Protein AF-A0A0K0GNF6-F1 (afdb_monomer_lite)

Radius of gyration: 15.08 Å; chains: 1; bounding box: 51×33×24 Å

pLDDT: mean 71.04, std 12.1, range [44.12, 83.31]

Structure (mmCIF, N/CA/C/O backbone):
data_AF-A0A0K0GNF6-F1
#
_entry.id   AF-A0A0K0GNF6-F1
#
loop_
_atom_site.group_PDB
_atom_site.id
_atom_site.type_symbol
_atom_site.label_atom_id
_atom_site.label_alt_id
_atom_site.label_comp_id
_atom_site.label_asym_id
_atom_site.label_entity_id
_atom_site.label_seq_id
_atom_site.pdbx_PDB_ins_code
_atom_site.Cartn_x
_atom_site.Cartn_y
_atom_site.Cartn_z
_atom_site.occupancy
_atom_site.B_iso_or_equiv
_atom_site.auth_seq_id
_atom_site.auth_comp_id
_atom_site.auth_asym_id
_atom_site.auth_atom_id
_atom_site.pdbx_PDB_model_num
ATOM 1 N N . MET A 1 1 ? 41.124 -2.355 4.984 1.00 44.38 1 MET A N 1
ATOM 2 C CA . MET A 1 1 ? 40.224 -2.001 3.869 1.00 44.38 1 MET A CA 1
ATOM 3 C C . MET A 1 1 ? 38.911 -2.720 4.148 1.00 44.38 1 MET A C 1
ATOM 5 O O . MET A 1 1 ? 38.889 -3.938 4.078 1.00 44.38 1 MET A O 1
ATOM 9 N N . VAL A 1 2 ? 37.906 -2.003 4.658 1.00 44.12 2 VAL A N 1
ATOM 10 C CA . VAL A 1 2 ? 36.583 -2.555 4.998 1.00 44.12 2 VAL A CA 1
ATOM 11 C C . VAL A 1 2 ? 35.719 -2.428 3.753 1.00 44.12 2 VAL A C 1
ATOM 13 O O . VAL A 1 2 ? 35.501 -1.321 3.274 1.00 44.12 2 VAL A O 1
ATOM 16 N N . THR A 1 3 ? 35.277 -3.555 3.211 1.00 48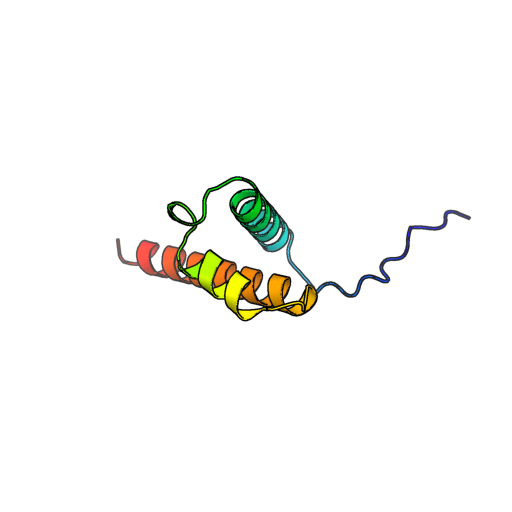.25 3 THR A N 1
ATOM 17 C CA . THR A 1 3 ? 34.212 -3.606 2.211 1.00 48.25 3 THR A CA 1
ATOM 18 C C . THR A 1 3 ? 32.897 -3.356 2.940 1.00 48.25 3 THR A C 1
ATOM 20 O O . THR A 1 3 ? 32.366 -4.257 3.589 1.00 48.25 3 THR A O 1
ATOM 23 N N . THR A 1 4 ? 32.407 -2.117 2.908 1.00 60.12 4 THR A N 1
ATOM 24 C CA . THR A 1 4 ? 30.997 -1.838 3.194 1.00 60.12 4 THR A CA 1
ATOM 25 C C . THR A 1 4 ? 30.162 -2.614 2.178 1.00 60.12 4 THR A C 1
ATOM 27 O O . THR A 1 4 ? 30.502 -2.565 0.993 1.00 60.12 4 THR A O 1
ATOM 30 N N . PRO A 1 5 ? 29.144 -3.378 2.607 1.00 52.44 5 PRO A N 1
ATOM 31 C CA . PRO A 1 5 ? 28.296 -4.101 1.677 1.00 52.44 5 PRO A CA 1
ATOM 32 C C . PRO A 1 5 ? 27.572 -3.074 0.811 1.00 52.44 5 PRO A C 1
ATOM 34 O O . PRO A 1 5 ? 26.778 -2.296 1.324 1.00 52.44 5 PRO A O 1
ATOM 37 N N . ASP A 1 6 ? 27.957 -3.037 -0.460 1.00 48.97 6 ASP A N 1
ATOM 38 C CA . ASP A 1 6 ? 27.061 -2.943 -1.607 1.00 48.97 6 ASP A CA 1
ATOM 39 C C . ASP A 1 6 ? 25.734 -2.222 -1.294 1.00 48.97 6 ASP A C 1
ATOM 41 O O . ASP A 1 6 ? 24.691 -2.832 -1.069 1.00 48.97 6 ASP A O 1
ATOM 45 N N . ASP A 1 7 ? 25.791 -0.888 -1.302 1.00 49.81 7 ASP A N 1
ATOM 46 C CA . ASP A 1 7 ? 24.639 0.013 -1.466 1.00 49.81 7 ASP A CA 1
ATOM 47 C C . ASP A 1 7 ? 24.083 -0.070 -2.914 1.00 49.81 7 ASP A C 1
ATOM 49 O O . ASP A 1 7 ? 23.476 0.863 -3.431 1.00 49.81 7 ASP A O 1
ATOM 53 N N . ASP A 1 8 ? 24.301 -1.196 -3.601 1.00 48.78 8 ASP A N 1
ATOM 54 C CA . ASP A 1 8 ? 23.882 -1.472 -4.980 1.00 48.78 8 ASP A CA 1
ATOM 55 C C . ASP A 1 8 ? 22.490 -2.124 -5.024 1.00 48.78 8 ASP A C 1
ATOM 57 O O . ASP A 1 8 ? 22.078 -2.746 -6.001 1.00 48.78 8 ASP A O 1
ATOM 61 N N . ASN A 1 9 ? 21.703 -1.935 -3.961 1.00 51.19 9 ASN A N 1
ATOM 62 C CA . ASN A 1 9 ? 20.261 -1.947 -4.113 1.00 51.19 9 ASN A CA 1
ATOM 63 C C . ASN A 1 9 ? 19.815 -0.493 -4.307 1.00 51.19 9 ASN A C 1
ATOM 65 O O . ASN A 1 9 ? 19.676 0.216 -3.306 1.00 51.19 9 ASN A O 1
ATOM 69 N N . PRO A 1 10 ? 19.537 -0.036 -5.545 1.00 50.47 10 PRO A N 1
ATOM 70 C CA . PRO A 1 10 ? 18.872 1.236 -5.792 1.00 50.47 10 PRO A CA 1
ATOM 71 C C . PRO A 1 10 ? 17.401 1.103 -5.375 1.00 50.47 10 PRO A C 1
ATOM 73 O O . PRO A 1 10 ? 16.473 1.190 -6.179 1.00 50.47 10 PRO A O 1
ATOM 76 N N . GLY A 1 11 ? 17.170 0.843 -4.091 1.00 53.28 11 GLY A N 1
ATOM 77 C CA . GLY A 1 11 ? 15.881 1.086 -3.487 1.00 53.28 11 GLY A CA 1
ATOM 78 C C . GLY A 1 11 ? 15.564 2.570 -3.670 1.00 53.28 11 GLY A C 1
ATOM 79 O O . GLY A 1 11 ? 16.475 3.400 -3.586 1.00 53.28 11 GLY A O 1
ATOM 80 N N . PRO A 1 12 ? 14.302 2.931 -3.951 1.00 56.28 12 PRO A N 1
ATOM 81 C CA . PRO A 1 12 ? 13.914 4.333 -4.024 1.00 56.28 12 PRO A CA 1
ATOM 82 C C . PRO A 1 12 ? 14.400 5.053 -2.760 1.00 56.28 12 PRO A C 1
ATOM 84 O O . PRO A 1 12 ? 14.351 4.481 -1.671 1.00 56.28 12 PRO A O 1
ATOM 87 N N . ALA A 1 13 ? 14.896 6.287 -2.899 1.00 62.22 13 ALA A N 1
ATOM 88 C CA . ALA A 1 13 ? 15.318 7.088 -1.755 1.00 62.22 13 ALA A CA 1
ATOM 89 C C . ALA A 1 13 ? 14.124 7.248 -0.793 1.00 62.22 13 ALA A C 1
ATOM 91 O O . ALA A 1 13 ? 13.196 8.012 -1.059 1.00 62.22 13 ALA A O 1
ATOM 92 N N . MET A 1 14 ? 14.125 6.461 0.283 1.00 66.69 14 MET A N 1
ATOM 93 C CA . MET A 1 14 ? 13.060 6.389 1.280 1.00 66.69 14 MET A CA 1
ATOM 94 C C . MET A 1 14 ? 13.569 6.968 2.588 1.00 66.69 14 MET A C 1
ATOM 96 O O . MET A 1 14 ? 14.617 6.562 3.093 1.00 66.69 14 MET A O 1
ATOM 100 N N . ASN A 1 15 ? 12.796 7.876 3.171 1.00 77.56 15 ASN A N 1
ATOM 101 C CA . ASN A 1 15 ? 13.064 8.372 4.511 1.00 77.56 15 ASN A CA 1
ATOM 102 C C . ASN A 1 15 ? 12.828 7.263 5.548 1.00 77.56 15 ASN A C 1
ATOM 104 O O . ASN A 1 15 ? 12.005 6.370 5.342 1.00 77.56 15 ASN A O 1
ATOM 108 N N . GLU A 1 16 ? 13.491 7.354 6.703 1.00 72.62 16 GLU A N 1
ATOM 109 C CA . GLU A 1 16 ? 13.365 6.390 7.812 1.00 72.62 16 GLU A CA 1
ATOM 110 C C . GLU A 1 16 ? 11.893 6.095 8.168 1.00 72.62 16 GLU A C 1
ATOM 112 O O . GLU A 1 16 ? 11.488 4.939 8.291 1.00 72.62 16 GLU A O 1
ATOM 117 N N . GLY A 1 17 ? 11.057 7.138 8.255 1.00 70.81 17 GLY A N 1
ATOM 118 C CA . GLY A 1 17 ? 9.628 6.999 8.553 1.00 70.81 17 GLY A CA 1
ATOM 119 C C . GLY A 1 17 ? 8.851 6.218 7.486 1.00 70.81 17 GLY A C 1
ATOM 120 O O . GLY A 1 17 ? 7.972 5.424 7.816 1.00 70.81 17 GLY A O 1
ATOM 121 N N . GLU A 1 18 ? 9.217 6.380 6.216 1.00 71.31 18 GLU A N 1
ATOM 122 C CA . GLU A 1 18 ? 8.614 5.658 5.088 1.00 71.31 18 GLU A CA 1
ATOM 123 C C . GLU A 1 18 ? 9.069 4.200 5.068 1.00 71.31 18 GLU A C 1
ATOM 125 O O . GLU A 1 18 ? 8.279 3.300 4.793 1.00 71.31 18 GLU A O 1
ATOM 130 N N . ARG A 1 19 ? 10.329 3.959 5.439 1.00 75.69 19 ARG A N 1
ATOM 131 C CA . ARG A 1 19 ? 10.907 2.625 5.608 1.00 75.69 19 ARG A CA 1
ATOM 132 C C . ARG A 1 19 ? 10.205 1.840 6.716 1.00 75.69 19 ARG A C 1
ATOM 134 O O . ARG A 1 19 ? 9.846 0.683 6.514 1.00 75.69 19 ARG A O 1
ATOM 141 N N . ILE A 1 20 ? 9.960 2.473 7.864 1.00 78.19 20 ILE A N 1
ATOM 142 C CA . ILE A 1 20 ? 9.234 1.865 8.989 1.00 78.19 20 ILE A CA 1
ATOM 143 C C . ILE A 1 20 ? 7.772 1.595 8.613 1.00 78.19 20 ILE A C 1
ATOM 145 O O . ILE A 1 20 ? 7.246 0.532 8.948 1.00 78.19 20 ILE A O 1
ATOM 149 N N . ALA A 1 21 ? 7.113 2.530 7.921 1.00 77.19 21 ALA A N 1
ATOM 150 C CA . ALA A 1 21 ? 5.745 2.342 7.444 1.00 77.19 21 ALA A CA 1
ATOM 151 C C . ALA A 1 21 ? 5.654 1.157 6.471 1.00 77.19 21 ALA A C 1
ATOM 153 O O . ALA A 1 21 ? 4.855 0.251 6.698 1.00 77.19 21 ALA A O 1
ATOM 154 N N . LEU A 1 22 ? 6.552 1.101 5.481 1.00 79.81 22 LEU A N 1
ATOM 155 C CA . LEU A 1 22 ? 6.642 -0.011 4.537 1.00 79.81 22 LEU A CA 1
ATOM 156 C C . LEU A 1 22 ? 6.889 -1.347 5.250 1.00 79.81 22 LEU A C 1
ATOM 158 O O . LEU A 1 22 ? 6.243 -2.341 4.931 1.00 79.81 22 LEU A O 1
ATOM 162 N N . ALA A 1 23 ? 7.805 -1.394 6.218 1.00 82.25 23 ALA A N 1
ATOM 163 C CA . ALA A 1 23 ? 8.099 -2.621 6.955 1.00 82.25 23 ALA A CA 1
ATOM 164 C C . ALA A 1 23 ? 6.874 -3.133 7.730 1.00 82.25 23 ALA A C 1
ATOM 166 O O . ALA A 1 23 ? 6.593 -4.331 7.718 1.00 82.25 23 ALA A O 1
ATOM 167 N N . LYS A 1 24 ? 6.112 -2.232 8.364 1.00 81.12 24 LYS A N 1
ATOM 168 C CA . LYS A 1 24 ? 4.849 -2.581 9.032 1.00 81.12 24 LYS A CA 1
ATOM 169 C C . LYS A 1 24 ? 3.808 -3.071 8.039 1.00 81.12 24 LYS A C 1
ATOM 171 O O . LYS A 1 24 ? 3.138 -4.061 8.298 1.00 81.12 24 LYS A O 1
ATOM 176 N N . ASP A 1 25 ? 3.687 -2.393 6.909 1.00 80.00 25 ASP A N 1
ATOM 177 C CA . ASP A 1 25 ? 2.760 -2.741 5.843 1.00 80.00 25 ASP A CA 1
ATOM 178 C C . ASP A 1 25 ? 3.051 -4.131 5.257 1.00 80.00 25 ASP A C 1
ATOM 180 O O . ASP A 1 25 ? 2.138 -4.946 5.136 1.00 80.00 25 ASP A O 1
ATOM 184 N N . LEU A 1 26 ? 4.323 -4.449 4.995 1.00 82.00 26 LEU A N 1
ATOM 185 C CA . LEU A 1 26 ? 4.772 -5.780 4.573 1.00 82.00 26 LEU A CA 1
ATOM 186 C C . LEU A 1 26 ? 4.524 -6.838 5.653 1.00 82.00 26 LEU A C 1
ATOM 188 O O . LEU A 1 26 ? 4.017 -7.918 5.354 1.00 82.00 26 LEU A O 1
ATOM 192 N N . MET A 1 27 ? 4.834 -6.525 6.913 1.00 83.31 27 MET A N 1
ATOM 193 C CA . MET A 1 27 ? 4.563 -7.418 8.038 1.00 83.31 27 MET A CA 1
ATOM 194 C C . MET A 1 27 ? 3.068 -7.718 8.145 1.00 83.31 27 MET A C 1
ATOM 196 O O . MET A 1 27 ? 2.687 -8.878 8.287 1.00 83.31 27 MET A O 1
ATOM 200 N N . HIS A 1 28 ? 2.208 -6.706 8.043 1.00 81.81 28 HIS A N 1
ATOM 201 C CA . HIS A 1 28 ? 0.762 -6.891 8.033 1.00 81.81 28 HIS A CA 1
ATOM 202 C C . HIS A 1 28 ? 0.332 -7.774 6.865 1.00 81.81 28 HIS A C 1
ATOM 204 O O . HIS A 1 28 ? -0.434 -8.703 7.084 1.00 81.81 28 HIS A O 1
ATOM 210 N N . LEU A 1 29 ? 0.885 -7.562 5.669 1.00 79.44 29 LEU A N 1
ATOM 211 C CA . LEU A 1 29 ? 0.605 -8.376 4.483 1.00 79.44 29 LEU A CA 1
ATOM 212 C C . LEU A 1 29 ? 0.941 -9.861 4.677 1.00 79.44 29 LEU A C 1
ATOM 214 O O . LEU A 1 29 ? 0.219 -10.719 4.180 1.00 79.44 29 LEU A O 1
ATOM 218 N N . MET A 1 30 ? 2.010 -10.164 5.418 1.00 78.31 30 MET A N 1
ATOM 219 C CA . MET A 1 30 ? 2.432 -11.538 5.719 1.00 78.31 30 MET A CA 1
ATOM 220 C C . MET A 1 30 ? 1.703 -12.169 6.914 1.00 78.31 30 MET A C 1
ATO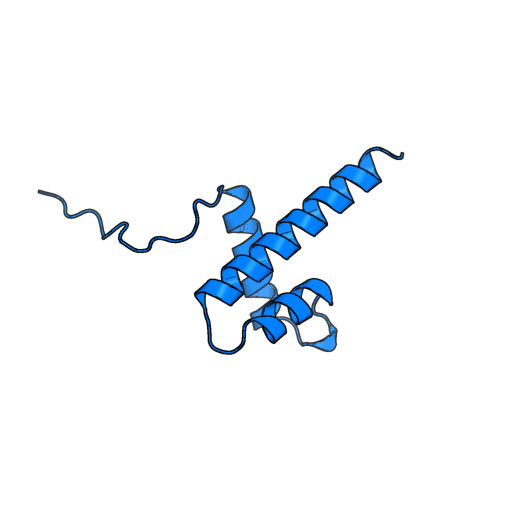M 222 O O . MET A 1 30 ? 1.646 -13.393 7.011 1.00 78.31 30 MET A O 1
ATOM 226 N N . THR A 1 31 ? 1.199 -11.363 7.853 1.00 81.00 31 THR A N 1
ATOM 227 C CA . THR A 1 31 ? 0.675 -11.845 9.148 1.00 81.00 31 THR A CA 1
ATOM 228 C C . THR A 1 31 ? -0.842 -11.774 9.271 1.00 81.00 31 THR A C 1
ATOM 230 O O . THR A 1 31 ? -1.428 -12.554 10.021 1.00 81.00 31 THR A O 1
ATOM 233 N N . LEU A 1 32 ? -1.491 -10.849 8.566 1.00 80.50 32 LEU A N 1
ATOM 234 C CA . LEU A 1 32 ? -2.937 -10.685 8.587 1.00 80.50 32 LEU A CA 1
ATOM 235 C C . LEU A 1 32 ? -3.570 -11.462 7.439 1.00 80.50 32 LEU A C 1
ATOM 237 O O . LEU A 1 32 ? -3.108 -11.437 6.300 1.00 80.50 32 LEU A O 1
ATOM 241 N N . GLU A 1 33 ? -4.693 -12.110 7.733 1.00 75.38 33 GLU A N 1
ATOM 242 C CA . GLU A 1 33 ? -5.536 -12.674 6.687 1.00 75.38 33 GLU A CA 1
ATOM 243 C C . GLU A 1 33 ? -6.071 -11.566 5.774 1.00 75.38 33 GLU A C 1
ATOM 245 O O . GLU A 1 33 ? -6.383 -10.466 6.237 1.00 75.38 33 GLU A O 1
ATOM 250 N N . ARG A 1 34 ? -6.258 -11.883 4.486 1.00 69.56 34 ARG A N 1
ATOM 251 C CA . ARG A 1 34 ? -6.751 -10.949 3.457 1.00 69.56 34 ARG A CA 1
ATOM 252 C C . ARG A 1 34 ? -7.963 -10.126 3.908 1.00 69.56 34 ARG A C 1
ATOM 254 O O . ARG A 1 34 ? -8.038 -8.943 3.607 1.00 69.56 34 ARG A O 1
ATOM 261 N N . SER A 1 35 ? -8.892 -10.731 4.645 1.00 74.50 35 SER A N 1
ATOM 262 C CA . SER A 1 35 ? -10.112 -10.076 5.1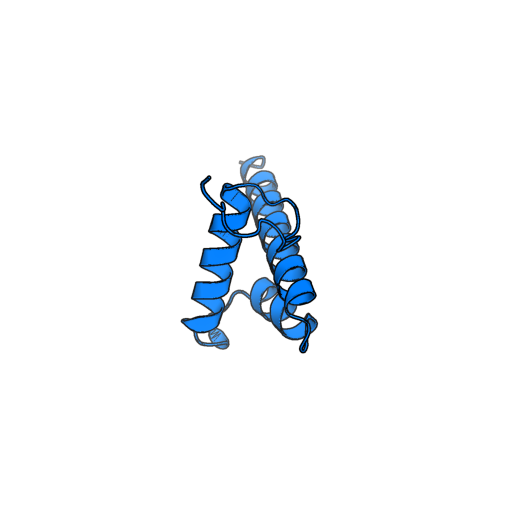41 1.00 74.50 35 SER A CA 1
ATOM 263 C C . SER A 1 35 ? -9.860 -8.967 6.170 1.00 74.50 35 SER A C 1
ATOM 265 O O . SER A 1 35 ? -10.750 -8.165 6.429 1.00 74.50 35 SER A O 1
ATOM 26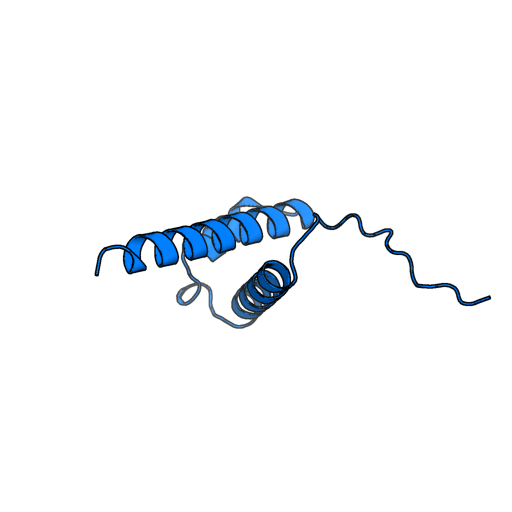7 N N . ARG A 1 36 ? -8.676 -8.940 6.791 1.00 74.19 36 ARG A N 1
ATOM 268 C CA . ARG A 1 36 ? -8.268 -7.969 7.818 1.00 74.19 36 ARG A CA 1
ATOM 269 C C . ARG A 1 36 ? -7.221 -6.980 7.304 1.00 74.19 36 ARG A C 1
ATOM 271 O O . ARG A 1 36 ? -6.835 -6.084 8.051 1.00 74.19 36 ARG A O 1
ATOM 278 N N . LEU A 1 37 ? -6.756 -7.142 6.062 1.00 76.88 37 LEU A N 1
ATOM 279 C CA . LEU A 1 37 ? -5.838 -6.197 5.439 1.00 76.88 37 LEU A CA 1
ATOM 280 C C . LEU A 1 37 ? -6.583 -4.917 5.048 1.00 76.88 37 LEU A C 1
ATOM 282 O O . LEU A 1 37 ? -7.714 -4.994 4.561 1.00 76.88 37 LEU A O 1
ATOM 286 N N . PRO A 1 38 ? -5.950 -3.742 5.207 1.00 77.00 38 PRO A N 1
ATOM 287 C CA . PRO A 1 38 ? -6.484 -2.507 4.659 1.00 77.00 38 PRO A CA 1
ATOM 288 C C . PRO A 1 38 ? -6.724 -2.674 3.150 1.00 77.00 38 PRO A C 1
ATOM 290 O O . PRO A 1 38 ? -5.835 -3.186 2.459 1.00 77.00 38 PRO A O 1
ATOM 293 N N . PRO A 1 39 ? -7.880 -2.243 2.619 1.00 77.50 39 PRO A N 1
ATOM 294 C CA . PRO A 1 39 ? -8.196 -2.403 1.203 1.00 77.50 39 PRO A CA 1
ATOM 295 C C . PRO A 1 39 ? -7.160 -1.716 0.306 1.00 77.50 39 PRO A C 1
ATOM 297 O O . PRO A 1 39 ? -6.763 -2.305 -0.693 1.00 77.50 39 PRO A O 1
ATOM 300 N N . ASP A 1 40 ? -6.631 -0.558 0.710 1.00 77.62 40 ASP A N 1
ATOM 301 C CA . ASP A 1 40 ? -5.579 0.158 -0.028 1.00 77.62 40 ASP A CA 1
ATOM 302 C C . ASP A 1 40 ? -4.270 -0.633 -0.099 1.00 77.62 40 ASP A C 1
ATOM 304 O O . ASP A 1 40 ? -3.594 -0.650 -1.124 1.00 77.62 40 ASP A O 1
ATOM 308 N N . LEU A 1 41 ? -3.931 -1.341 0.982 1.00 79.81 41 LEU A N 1
ATOM 309 C CA . LEU A 1 41 ? -2.733 -2.173 1.061 1.00 79.81 41 LEU A CA 1
ATOM 310 C C . LEU A 1 41 ? -2.871 -3.416 0.176 1.00 79.81 41 LEU A C 1
ATOM 312 O O . LEU A 1 41 ? -1.948 -3.784 -0.549 1.00 79.81 41 LEU A O 1
ATOM 316 N N . TRP A 1 42 ? -4.044 -4.049 0.212 1.00 82.56 42 TRP A N 1
ATOM 317 C CA . TRP A 1 42 ? -4.345 -5.193 -0.639 1.00 82.56 42 TRP A CA 1
ATOM 318 C C . TRP A 1 42 ? -4.426 -4.799 -2.118 1.00 82.56 42 TRP A C 1
ATOM 320 O O . TRP A 1 42 ? -3.924 -5.525 -2.973 1.00 82.56 42 TRP A O 1
ATOM 330 N N . GLN A 1 43 ? -5.012 -3.646 -2.442 1.00 82.94 43 GLN A N 1
ATOM 331 C CA . GLN A 1 43 ? -5.062 -3.126 -3.808 1.00 82.94 43 GLN A CA 1
ATOM 332 C C . GLN A 1 43 ? -3.655 -2.809 -4.330 1.00 82.94 43 GLN A C 1
ATOM 334 O O . GLN A 1 43 ? -3.309 -3.231 -5.431 1.00 82.94 43 GLN A O 1
ATOM 339 N N . ALA A 1 44 ? -2.828 -2.136 -3.526 1.00 80.44 44 ALA A N 1
ATOM 340 C CA . ALA A 1 44 ? -1.434 -1.853 -3.857 1.00 80.44 44 ALA A CA 1
ATOM 341 C C . ALA A 1 44 ? -0.632 -3.137 -4.120 1.00 80.44 44 ALA A C 1
ATOM 343 O O . ALA A 1 44 ? 0.123 -3.207 -5.088 1.00 80.44 44 ALA A O 1
ATOM 344 N N . ALA A 1 45 ? -0.830 -4.172 -3.297 1.00 79.75 45 ALA A N 1
ATOM 345 C CA . ALA A 1 45 ? -0.121 -5.436 -3.453 1.00 79.75 45 ALA A CA 1
ATOM 346 C C . ALA A 1 45 ? -0.633 -6.296 -4.611 1.00 79.75 45 ALA A C 1
ATOM 348 O O . ALA A 1 45 ? 0.159 -6.861 -5.358 1.00 79.75 45 ALA A O 1
ATOM 349 N N . SER A 1 46 ? -1.950 -6.368 -4.798 1.00 80.19 46 SER A N 1
ATOM 350 C CA . SER A 1 46 ? -2.554 -7.122 -5.903 1.00 80.19 46 SER A CA 1
ATOM 351 C C . SER A 1 46 ? -2.307 -6.482 -7.272 1.00 80.19 46 SER A C 1
ATOM 353 O O . SER A 1 46 ? -2.274 -7.196 -8.270 1.00 80.19 46 SER A O 1
ATOM 355 N N . GLY A 1 47 ? -2.090 -5.164 -7.331 1.00 78.88 47 GLY A N 1
ATOM 356 C CA . GLY A 1 47 ? -1.757 -4.447 -8.563 1.00 78.88 47 GLY A CA 1
ATOM 357 C C . GLY A 1 47 ? -0.306 -4.604 -9.031 1.00 78.88 47 GLY A C 1
ATOM 358 O O . GLY A 1 47 ? -0.025 -4.280 -10.180 1.00 78.88 47 GLY A O 1
ATOM 359 N N . ALA A 1 48 ? 0.599 -5.094 -8.177 1.00 77.12 48 ALA A N 1
ATOM 360 C CA . ALA A 1 48 ? 2.030 -5.190 -8.477 1.00 77.12 48 ALA A CA 1
ATOM 361 C C . ALA A 1 48 ? 2.450 -6.473 -9.222 1.00 77.12 48 ALA A C 1
ATOM 363 O O . ALA A 1 48 ? 3.552 -6.541 -9.764 1.00 77.12 48 ALA A O 1
ATOM 364 N N . GLY A 1 49 ? 1.587 -7.495 -9.259 1.00 76.50 49 GLY A N 1
ATOM 365 C CA . GLY A 1 49 ? 1.894 -8.774 -9.908 1.00 76.50 49 GLY A CA 1
ATOM 366 C C . GLY A 1 49 ? 3.161 -9.432 -9.345 1.00 76.50 49 GLY A C 1
ATOM 367 O O . GLY A 1 49 ? 3.307 -9.554 -8.130 1.00 76.50 49 GLY A O 1
ATOM 368 N N . ASP A 1 50 ? 4.069 -9.842 -10.234 1.00 79.25 50 ASP A N 1
ATOM 369 C CA . ASP A 1 50 ? 5.354 -10.477 -9.894 1.00 79.25 50 ASP A CA 1
ATOM 370 C C . ASP A 1 50 ? 6.509 -9.472 -9.698 1.00 79.25 50 ASP A C 1
ATOM 372 O O . ASP A 1 50 ? 7.650 -9.866 -9.444 1.00 79.25 50 ASP A O 1
ATOM 376 N N . ASP A 1 51 ? 6.247 -8.167 -9.823 1.00 81.81 51 ASP A N 1
ATOM 377 C CA . ASP A 1 51 ? 7.287 -7.141 -9.824 1.00 81.81 51 ASP A CA 1
ATOM 378 C C . ASP A 1 51 ? 7.498 -6.556 -8.416 1.00 81.81 51 ASP A C 1
ATOM 380 O O . ASP A 1 51 ? 6.776 -5.672 -7.940 1.00 81.81 51 ASP A O 1
ATOM 384 N N . ALA A 1 52 ? 8.515 -7.068 -7.718 1.00 77.88 52 ALA A N 1
ATOM 385 C CA . ALA A 1 52 ? 8.807 -6.705 -6.330 1.00 77.88 52 ALA A CA 1
ATOM 386 C C . ALA A 1 52 ? 9.124 -5.209 -6.146 1.00 77.88 52 ALA A C 1
ATOM 388 O O . ALA A 1 52 ? 8.768 -4.615 -5.125 1.00 77.88 52 ALA A O 1
A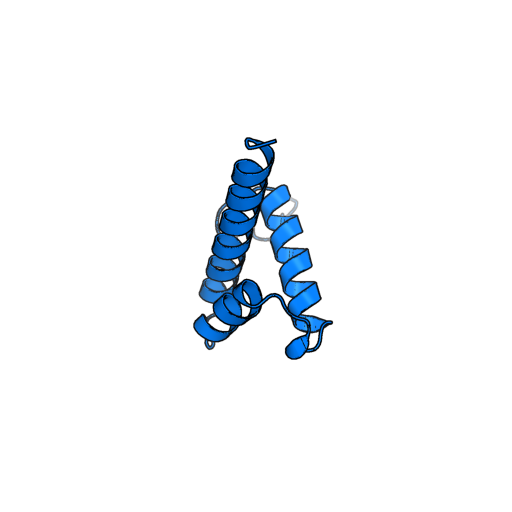TOM 389 N N . HIS A 1 53 ? 9.755 -4.570 -7.136 1.00 78.31 53 HIS A N 1
ATOM 390 C CA . HIS A 1 53 ? 10.028 -3.131 -7.084 1.00 78.31 53 HIS A CA 1
ATOM 391 C C . HIS A 1 53 ? 8.740 -2.318 -7.221 1.00 78.31 53 HIS A C 1
ATOM 393 O O . HIS A 1 53 ? 8.551 -1.308 -6.534 1.00 78.31 53 HIS A O 1
ATOM 399 N N . GLN A 1 54 ? 7.827 -2.776 -8.077 1.00 81.00 54 GLN A N 1
ATOM 400 C CA . GLN A 1 54 ? 6.528 -2.144 -8.255 1.00 81.00 54 GLN A CA 1
ATOM 401 C C . GLN A 1 54 ? 5.667 -2.283 -6.993 1.00 81.00 54 GLN A C 1
ATOM 403 O O . GLN A 1 54 ? 5.042 -1.305 -6.579 1.00 81.00 54 GLN A O 1
ATOM 408 N N . LEU A 1 55 ? 5.719 -3.441 -6.327 1.00 82.38 55 LEU A N 1
ATOM 409 C CA . LEU A 1 55 ? 5.058 -3.692 -5.044 1.00 82.38 55 LEU A CA 1
ATOM 410 C C . LEU A 1 55 ? 5.484 -2.673 -3.984 1.00 82.38 55 LEU A C 1
ATOM 412 O O . LEU A 1 55 ? 4.639 -2.019 -3.372 1.00 82.38 55 LEU A O 1
ATOM 416 N N . VAL A 1 56 ? 6.793 -2.493 -3.805 1.00 80.06 56 VAL A N 1
ATOM 417 C CA . VAL A 1 56 ? 7.350 -1.542 -2.832 1.00 80.06 56 VAL A CA 1
ATOM 418 C C . VAL A 1 56 ? 6.909 -0.106 -3.133 1.00 80.06 56 VAL A C 1
ATOM 420 O O . VAL A 1 56 ? 6.501 0.610 -2.218 1.00 80.06 56 VAL A O 1
ATOM 423 N N . ASN A 1 57 ? 6.921 0.309 -4.402 1.00 83.19 57 ASN A N 1
ATOM 424 C CA . ASN A 1 57 ? 6.464 1.642 -4.803 1.00 83.19 57 ASN A CA 1
ATOM 425 C C . ASN A 1 57 ? 4.961 1.858 -4.569 1.00 83.19 57 ASN A C 1
ATOM 427 O O . ASN A 1 57 ? 4.562 2.932 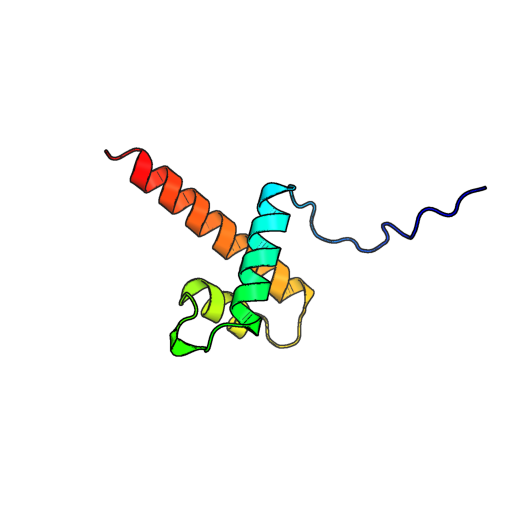-4.120 1.00 83.19 57 ASN A O 1
ATOM 431 N N . GLN A 1 58 ? 4.122 0.857 -4.838 1.00 83.00 58 GLN A N 1
ATOM 432 C CA . GLN A 1 58 ? 2.678 0.946 -4.599 1.00 83.00 58 GLN A CA 1
ATOM 433 C C . GLN A 1 58 ? 2.357 1.012 -3.099 1.00 83.00 58 GLN A C 1
ATOM 435 O O . GLN A 1 58 ? 1.559 1.847 -2.674 1.00 83.00 58 GLN A O 1
ATOM 440 N N . LEU A 1 59 ? 3.033 0.201 -2.279 1.00 82.00 59 LEU A N 1
ATOM 441 C CA . LEU A 1 59 ? 2.924 0.256 -0.817 1.00 82.00 59 LEU A CA 1
ATOM 442 C C . LEU A 1 59 ? 3.351 1.621 -0.265 1.00 82.00 59 LEU A C 1
ATOM 444 O O . LEU A 1 59 ? 2.666 2.188 0.583 1.00 82.00 59 LEU A O 1
ATOM 448 N N . LEU A 1 60 ? 4.441 2.182 -0.786 1.00 80.25 60 LEU A N 1
ATOM 449 C CA . LEU A 1 60 ? 4.899 3.530 -0.454 1.00 80.25 60 LEU A CA 1
ATOM 450 C C . LEU A 1 60 ? 3.870 4.608 -0.784 1.00 80.25 60 LEU A C 1
ATOM 452 O O . LEU A 1 60 ? 3.613 5.487 0.039 1.00 80.25 60 LEU A O 1
ATOM 456 N N . LEU A 1 61 ? 3.292 4.557 -1.984 1.00 82.00 61 LEU A N 1
ATOM 457 C CA . LEU A 1 61 ? 2.261 5.499 -2.409 1.00 82.00 61 LEU A CA 1
ATOM 458 C C . LEU A 1 61 ? 1.029 5.407 -1.507 1.00 82.00 61 LEU A C 1
ATOM 460 O O . LEU A 1 61 ? 0.541 6.439 -1.052 1.00 82.00 61 LEU A O 1
ATOM 464 N N . ALA A 1 62 ? 0.584 4.194 -1.174 1.00 78.56 62 ALA A N 1
ATOM 465 C CA . ALA A 1 62 ? -0.524 3.976 -0.249 1.00 78.56 62 ALA A CA 1
ATOM 466 C C . ALA A 1 62 ? -0.200 4.474 1.172 1.00 78.56 62 ALA A C 1
ATOM 468 O O . ALA A 1 62 ? -1.028 5.118 1.816 1.00 78.56 62 ALA A O 1
ATOM 469 N N . ALA A 1 63 ? 1.017 4.238 1.671 1.00 76.56 63 ALA A N 1
ATOM 470 C CA . ALA A 1 63 ? 1.462 4.755 2.963 1.00 76.56 63 ALA A CA 1
ATOM 471 C C . ALA A 1 63 ? 1.481 6.292 2.993 1.00 76.56 63 ALA A C 1
ATOM 473 O O . ALA A 1 63 ? 0.986 6.888 3.951 1.00 76.56 63 ALA A O 1
ATOM 474 N N . ARG A 1 64 ? 1.982 6.938 1.932 1.00 76.12 64 ARG A N 1
ATOM 475 C CA . ARG A 1 64 ? 1.982 8.402 1.785 1.00 76.12 64 ARG A CA 1
ATOM 476 C C . ARG A 1 64 ? 0.574 8.976 1.681 1.00 76.12 64 ARG A C 1
ATOM 478 O O . ARG A 1 64 ? 0.301 9.974 2.337 1.00 76.12 64 ARG A O 1
ATOM 485 N N . ALA A 1 65 ? -0.308 8.354 0.899 1.00 78.19 65 ALA A N 1
ATOM 486 C CA . ALA A 1 65 ? -1.700 8.775 0.774 1.00 78.19 65 ALA A CA 1
ATOM 487 C C . ALA A 1 65 ? -2.401 8.736 2.136 1.00 78.19 65 ALA A C 1
ATOM 489 O O . ALA A 1 65 ? -2.931 9.751 2.568 1.00 78.19 65 ALA A O 1
ATOM 490 N N . ARG A 1 66 ? -2.269 7.634 2.886 1.00 70.12 66 ARG A N 1
ATOM 491 C CA . ARG A 1 66 ? -2.837 7.520 4.240 1.00 70.12 66 ARG A CA 1
ATOM 492 C C . ARG A 1 66 ? -2.258 8.544 5.214 1.00 70.12 66 ARG A C 1
ATOM 494 O O . ARG A 1 66 ? -2.997 9.108 6.014 1.00 70.12 66 ARG A O 1
ATOM 501 N N . ALA A 1 67 ? -0.952 8.807 5.154 1.00 71.12 67 ALA A N 1
ATOM 502 C CA . ALA A 1 67 ? -0.326 9.845 5.972 1.00 71.12 67 ALA A CA 1
ATOM 503 C C . ALA A 1 67 ? -0.844 11.251 5.611 1.00 71.12 67 ALA A C 1
ATOM 505 O O . ALA A 1 67 ? -1.100 12.059 6.503 1.00 71.12 67 ALA A O 1
ATOM 506 N N . ALA A 1 68 ? -1.042 11.532 4.321 1.00 71.44 68 ALA A N 1
ATOM 507 C CA . ALA A 1 68 ? -1.602 12.791 3.839 1.00 71.44 68 ALA A CA 1
ATOM 508 C C . ALA A 1 68 ? -3.086 12.947 4.211 1.00 71.44 68 ALA A C 1
ATOM 510 O O . ALA A 1 68 ? -3.500 14.033 4.615 1.00 71.44 68 ALA A O 1
ATOM 511 N N . GLU A 1 69 ? -3.875 11.875 4.133 1.00 70.12 69 GLU A N 1
ATOM 512 C CA . GLU A 1 69 ? -5.273 11.855 4.563 1.00 70.12 69 GLU A CA 1
ATOM 513 C C . GLU A 1 69 ? -5.387 12.083 6.070 1.00 70.12 69 GLU A C 1
ATOM 515 O O . GLU A 1 69 ? -6.148 12.950 6.479 1.00 70.12 69 GLU A O 1
ATOM 520 N N . GLN A 1 70 ? -4.572 11.419 6.896 1.00 61.41 70 GLN A N 1
ATOM 521 C CA . GLN A 1 70 ? -4.561 11.646 8.348 1.00 61.41 70 GLN A CA 1
ATOM 522 C C . GLN A 1 70 ? -4.148 13.075 8.723 1.00 61.41 70 GLN A C 1
ATOM 524 O O . GLN A 1 70 ? -4.743 13.678 9.617 1.00 61.41 70 GLN A O 1
ATOM 529 N N . ALA A 1 71 ? -3.163 13.646 8.025 1.00 60.22 71 ALA A N 1
ATOM 530 C CA . ALA A 1 71 ? -2.789 15.047 8.202 1.00 60.22 71 ALA A CA 1
ATOM 531 C C . ALA A 1 71 ? -3.924 15.999 7.784 1.00 60.22 71 ALA A C 1
ATOM 533 O O . ALA A 1 71 ? -4.166 17.005 8.448 1.00 60.22 71 ALA A O 1
ATOM 534 N N . SER A 1 72 ? -4.657 15.656 6.722 1.00 57.88 72 SER A N 1
ATOM 535 C CA . SER A 1 72 ? -5.787 16.447 6.228 1.00 57.88 72 SER A CA 1
ATOM 536 C C . SER A 1 72 ? -7.011 16.351 7.145 1.00 57.88 72 SER A C 1
ATOM 538 O O . SER A 1 72 ? -7.666 17.362 7.381 1.00 57.88 72 SER A O 1
ATOM 540 N N . THR A 1 73 ? -7.303 15.180 7.722 1.00 59.00 73 THR A N 1
ATOM 541 C CA . THR A 1 73 ? -8.397 15.004 8.693 1.00 59.00 73 THR A CA 1
ATOM 542 C C . THR A 1 73 ? -8.074 15.622 10.050 1.00 59.00 73 THR A C 1
ATOM 544 O O . THR A 1 73 ? -8.980 16.085 10.727 1.00 59.00 73 THR A O 1
ATOM 547 N N . SER A 1 74 ? -6.796 15.661 10.451 1.00 53.62 74 SER A N 1
ATOM 548 C CA . SER A 1 74 ? -6.362 16.304 11.701 1.00 53.62 74 SER A CA 1
ATOM 549 C C . SER A 1 74 ? -6.384 17.834 11.635 1.00 53.62 74 SER A C 1
ATOM 551 O O . SER A 1 74 ? -6.360 18.475 12.678 1.00 53.62 74 SER A O 1
ATOM 553 N N . SER A 1 75 ? -6.401 18.424 10.438 1.00 49.00 75 SER A N 1
ATOM 554 C CA . SER A 1 75 ? -6.491 19.878 10.255 1.00 49.00 75 SER A CA 1
ATOM 555 C C . SER A 1 75 ? -7.939 20.387 10.185 1.00 49.00 75 SER A C 1
ATOM 557 O O . SER A 1 75 ? -8.146 21.582 9.973 1.00 49.00 75 SER A O 1
ATOM 559 N N . ALA A 1 76 ? -8.922 19.491 10.318 1.00 50.12 76 ALA A N 1
ATOM 560 C CA . ALA A 1 76 ? -10.350 19.796 10.279 1.00 50.12 76 ALA A CA 1
ATOM 561 C C . ALA A 1 76 ? -11.050 19.660 11.650 1.00 50.12 76 ALA A C 1
ATOM 563 O O . ALA A 1 76 ? -12.279 19.737 11.684 1.00 50.12 76 ALA A O 1
ATOM 564 N N . ASP A 1 77 ? -10.291 19.466 12.739 1.00 44.91 77 ASP A N 1
ATOM 565 C CA . ASP A 1 77 ? -10.773 19.495 14.135 1.00 44.91 77 ASP A CA 1
ATOM 566 C C . ASP A 1 77 ? -10.505 20.862 14.786 1.00 44.91 77 ASP A C 1
ATOM 568 O O . ASP A 1 77 ? -9.339 21.326 14.730 1.00 44.91 77 ASP A O 1
#

Foldseek 3Di:
DDPDPDPVPPQPPDDPVLVVQLVVLVVCVVPPDPVPRDPQSVCLQVVCPPPPSSSSVSSSVSSVVVVVVVVVVVVVD

Secondary structure (DSSP, 8-state):
---------------HHHHHHHHHHHHHHHHS-GGGS-HHHHHHHHTTTT-HHHHHHHHHHHHHHHHHHHHHHHTT-

Sequence (77 aa):
MVTTPDDDNPGPAMNEGERIALAKDLMHLMTLERSRLPPDLWQAASGAGDDAHQLVNQLLLAARARAAEQASTSSAD

Organism: Xanthomonas oryzae pv. oryzae (strain PXO99A) (NCBI:txid360094)